Protein AF-A0A7S2AS62-F1 (afdb_monomer_lite)

Organism: NCBI:txid327968

Radius of gyration: 21.1 Å; chains: 1; bounding box: 79×34×38 Å

Sequence (142 aa):
AALRRGTPARLRDGLHYVLHAQPGKVQEALDTGSRMVEVDAGPTGCMLIRRGVFEVLQEAYPDLHCSISGSHAGRATHYDVWWRFFDTMVSEDGEFLGEDIAFCRRWRGVGGTIWADLSATMSHVGRHAYTGSMLDGALEGS

pLDDT: mean 77.73, std 20.16, range [32.75, 98.31]

Structure (mmCIF, N/CA/C/O backbone):
data_AF-A0A7S2AS62-F1
#
_entry.id   AF-A0A7S2AS62-F1
#
loop_
_atom_site.group_PDB
_atom_site.id
_atom_site.type_symbol
_atom_site.label_atom_id
_atom_site.label_alt_id
_atom_site.label_comp_id
_atom_site.label_asym_id
_atom_site.label_entity_id
_atom_site.label_seq_id
_atom_site.pdbx_PDB_ins_code
_atom_site.Cartn_x
_atom_site.Cartn_y
_atom_site.Cartn_z
_atom_site.occupancy
_atom_site.B_iso_or_equiv
_atom_site.auth_seq_id
_atom_site.auth_comp_id
_atom_site.auth_asym_id
_atom_site.auth_atom_id
_atom_site.pdbx_PDB_model_num
ATOM 1 N N . ALA A 1 1 ? -35.077 19.314 15.102 1.00 35.41 1 ALA A N 1
ATOM 2 C CA . ALA A 1 1 ? -34.155 18.670 16.057 1.00 35.41 1 ALA A CA 1
ATOM 3 C C . ALA A 1 1 ? -32.901 18.253 15.295 1.00 35.41 1 ALA A C 1
ATOM 5 O O . ALA A 1 1 ? -32.958 17.317 14.510 1.00 35.41 1 ALA A O 1
ATOM 6 N N . ALA A 1 2 ? -31.821 19.028 15.411 1.00 32.75 2 ALA A N 1
ATOM 7 C CA . ALA A 1 2 ? -30.576 18.777 14.690 1.00 32.75 2 ALA A CA 1
ATOM 8 C C . ALA A 1 2 ? -29.789 17.660 15.392 1.00 32.75 2 ALA A C 1
ATOM 10 O O . ALA A 1 2 ? -29.426 17.798 16.561 1.00 32.75 2 ALA A O 1
ATOM 11 N N . LEU A 1 3 ? -29.556 16.555 14.682 1.00 34.78 3 LEU A N 1
ATOM 12 C CA . LEU A 1 3 ? -28.674 15.471 15.107 1.00 34.78 3 LEU A CA 1
ATOM 13 C C . LEU A 1 3 ? -27.268 16.038 15.339 1.00 34.78 3 LEU A C 1
ATOM 15 O O . LEU A 1 3 ? -26.621 16.532 14.414 1.00 34.78 3 LEU A O 1
ATOM 19 N N . ARG A 1 4 ? -26.808 15.989 16.592 1.00 33.22 4 ARG A N 1
ATOM 20 C CA . ARG A 1 4 ? -25.424 16.293 16.957 1.00 33.22 4 ARG A CA 1
ATOM 21 C C . ARG A 1 4 ? -24.523 15.284 16.246 1.00 33.22 4 ARG A C 1
ATOM 23 O O . ARG A 1 4 ? -24.468 14.127 16.648 1.00 33.22 4 ARG A O 1
ATOM 30 N N . ARG A 1 5 ? -23.822 15.723 15.196 1.00 41.91 5 ARG A N 1
ATOM 31 C CA . ARG A 1 5 ? -22.668 14.998 14.653 1.00 41.91 5 ARG A CA 1
ATOM 32 C C . ARG A 1 5 ? -21.667 14.841 15.796 1.00 41.91 5 ARG A C 1
ATOM 34 O O . ARG A 1 5 ? -21.173 15.843 16.312 1.00 41.91 5 ARG A O 1
ATOM 41 N N . GLY A 1 6 ? -21.444 13.605 16.238 1.00 34.91 6 GLY A N 1
ATOM 42 C CA . GLY A 1 6 ? -20.417 13.296 17.223 1.00 34.91 6 GLY A CA 1
ATOM 43 C C . GLY A 1 6 ? -19.076 13.824 16.728 1.00 34.91 6 GLY A C 1
ATOM 44 O O . GLY A 1 6 ? -18.715 13.632 15.569 1.00 34.91 6 GLY A O 1
ATOM 45 N N . THR A 1 7 ? -18.370 14.554 17.585 1.00 34.25 7 THR A N 1
ATOM 46 C CA . THR A 1 7 ? -16.997 14.981 17.320 1.00 34.25 7 THR A CA 1
ATOM 47 C C . THR A 1 7 ? -16.167 13.720 17.061 1.00 34.25 7 THR A C 1
ATOM 49 O O . THR A 1 7 ? -16.143 12.864 17.949 1.00 34.25 7 THR A O 1
ATOM 52 N N . PRO A 1 8 ? -15.502 13.565 15.901 1.00 42.44 8 PRO A N 1
ATOM 53 C CA . PRO A 1 8 ? -14.608 12.433 15.698 1.00 42.44 8 PRO A CA 1
ATOM 54 C C . PRO A 1 8 ? -13.535 12.445 16.791 1.00 42.44 8 PRO A C 1
ATOM 56 O O . PRO A 1 8 ? -13.145 13.514 17.277 1.00 42.44 8 PRO A O 1
ATOM 59 N N . ALA A 1 9 ? -13.094 11.259 17.214 1.00 39.84 9 ALA A N 1
ATOM 60 C CA . ALA A 1 9 ? -12.044 11.122 18.213 1.00 39.84 9 ALA A CA 1
ATOM 61 C C . ALA A 1 9 ? -10.842 11.991 17.804 1.00 39.84 9 ALA A C 1
ATOM 63 O O . ALA A 1 9 ? -10.288 11.835 16.717 1.00 39.84 9 ALA A O 1
ATOM 64 N N . ARG A 1 10 ? -10.473 12.963 18.649 1.00 39.00 10 ARG A N 1
ATOM 65 C CA . ARG A 1 10 ? -9.307 13.812 18.387 1.00 39.00 10 ARG A CA 1
ATOM 66 C C . ARG A 1 10 ? -8.059 12.959 18.567 1.00 39.00 10 ARG A C 1
ATOM 68 O O . ARG A 1 10 ? -7.738 12.581 19.692 1.00 39.00 10 ARG A O 1
ATOM 75 N N . LEU A 1 11 ? -7.376 12.678 17.462 1.00 44.28 11 LEU A N 1
ATOM 76 C CA . LEU A 1 11 ? -6.027 12.123 17.464 1.00 44.28 11 LEU A CA 1
ATOM 77 C C . LEU A 1 11 ? -5.124 13.085 18.247 1.00 44.28 11 LEU A C 1
ATOM 79 O O . LEU A 1 11 ? -5.086 14.284 17.961 1.00 44.28 11 LEU A O 1
ATOM 83 N N . ARG A 1 12 ? -4.464 12.576 19.289 1.00 37.03 12 ARG A N 1
ATOM 84 C CA . ARG A 1 12 ? -3.463 13.335 20.042 1.00 37.03 12 ARG A CA 1
ATOM 85 C C . ARG A 1 12 ? -2.158 13.310 19.240 1.00 37.03 12 ARG A C 1
ATOM 87 O O . ARG A 1 12 ? -1.717 12.246 18.827 1.00 37.03 12 ARG A O 1
ATOM 94 N N . ASP A 1 13 ? -1.588 14.490 19.020 1.00 41.00 13 ASP A N 1
ATOM 95 C CA . ASP A 1 13 ? -0.195 14.715 18.613 1.00 41.00 13 ASP A CA 1
ATOM 96 C C . ASP A 1 13 ? 0.250 14.177 17.239 1.00 41.00 13 ASP A C 1
ATOM 98 O O . ASP A 1 13 ? 1.158 13.359 17.128 1.00 41.00 13 ASP A O 1
ATOM 102 N N . GLY A 1 14 ? -0.335 14.714 16.160 1.00 37.72 14 GLY A N 1
ATOM 103 C CA . GLY A 1 14 ? 0.268 14.692 14.813 1.00 37.72 14 GLY A CA 1
ATOM 104 C C . GLY A 1 14 ? 0.300 13.337 14.099 1.00 37.72 14 GLY A C 1
ATOM 105 O O . GLY A 1 14 ? 0.718 13.265 12.945 1.00 37.72 14 GLY A O 1
ATOM 106 N N . LEU A 1 15 ? -0.174 12.272 14.746 1.00 40.72 15 LEU A N 1
ATOM 107 C CA . LEU A 1 15 ? -0.313 10.958 14.141 1.00 40.72 15 LEU A CA 1
ATOM 108 C C . LEU A 1 15 ? -1.643 10.881 13.376 1.00 40.72 15 LEU A C 1
ATOM 110 O O . LEU A 1 15 ? -2.689 10.560 13.938 1.00 40.72 15 LEU A O 1
ATOM 114 N N . HIS A 1 16 ? -1.613 11.208 12.087 1.00 51.03 16 HIS A N 1
ATOM 115 C CA . HIS A 1 16 ? -2.726 10.929 11.187 1.00 51.03 16 HIS A CA 1
ATOM 116 C C . HIS A 1 16 ? -2.577 9.493 10.679 1.00 51.03 16 HIS A C 1
ATOM 118 O O . HIS A 1 16 ? -1.697 9.216 9.868 1.00 51.03 16 HIS A O 1
ATOM 124 N N . TYR A 1 17 ? -3.430 8.572 11.140 1.00 54.69 17 TYR A N 1
ATOM 125 C CA . TYR A 1 17 ? -3.625 7.318 10.415 1.00 54.69 17 TYR A CA 1
ATOM 126 C C . TYR A 1 17 ? -4.255 7.685 9.068 1.00 54.69 17 TYR A C 1
ATOM 128 O O . TYR A 1 17 ? -5.448 7.984 9.005 1.00 54.69 17 TYR A O 1
ATOM 136 N N . VAL A 1 18 ? -3.454 7.735 8.001 1.00 66.44 18 VAL A N 1
ATOM 137 C CA . VAL A 1 18 ? -3.955 7.956 6.638 1.00 66.44 18 VAL A CA 1
ATOM 138 C C . VAL A 1 18 ? -4.566 6.642 6.158 1.00 66.44 18 VAL A C 1
ATOM 140 O O . VAL A 1 18 ? -3.973 5.883 5.402 1.00 66.44 18 VAL A O 1
ATOM 143 N N . LEU A 1 19 ? -5.740 6.328 6.696 1.00 79.00 19 LEU A N 1
ATOM 144 C CA . LEU A 1 19 ? -6.570 5.225 6.241 1.00 79.00 19 LEU A CA 1
ATOM 145 C C . LEU A 1 19 ? -7.672 5.811 5.374 1.00 79.00 19 LEU A C 1
ATOM 147 O O . LEU A 1 19 ? -8.421 6.688 5.809 1.00 79.00 19 LEU A O 1
ATOM 151 N N . HIS A 1 20 ? -7.785 5.311 4.152 1.00 84.38 20 HIS A N 1
ATOM 152 C CA . HIS A 1 20 ? -8.951 5.583 3.329 1.00 84.38 20 HIS A CA 1
ATOM 153 C C . HIS A 1 20 ? -9.956 4.503 3.692 1.00 84.38 20 HIS A C 1
ATOM 155 O O . HIS A 1 20 ? -9.734 3.335 3.396 1.00 84.38 20 HIS A O 1
ATOM 161 N N . ALA A 1 21 ? -11.012 4.860 4.412 1.00 85.19 21 ALA A N 1
ATOM 162 C CA . ALA A 1 21 ? -12.015 3.914 4.874 1.00 85.19 21 ALA A CA 1
ATOM 163 C C . ALA A 1 21 ? -13.393 4.558 4.834 1.00 85.19 21 ALA A C 1
ATOM 165 O O . ALA A 1 21 ? -13.543 5.756 5.091 1.00 85.19 21 ALA A O 1
ATOM 166 N N . GLN A 1 22 ? -14.418 3.751 4.573 1.00 83.50 22 GLN A N 1
ATOM 167 C CA . GLN A 1 22 ? -15.786 4.238 4.635 1.00 83.50 22 GLN A CA 1
ATOM 168 C C . GLN A 1 22 ? -16.196 4.492 6.093 1.00 83.50 22 GLN A C 1
ATOM 170 O O . GLN A 1 22 ? -16.181 3.549 6.891 1.00 83.50 22 GLN A O 1
ATOM 175 N N . PRO A 1 23 ? -16.631 5.718 6.457 1.00 82.69 23 PRO A N 1
ATOM 176 C CA . PRO A 1 23 ? -16.980 6.045 7.840 1.00 82.69 23 PRO A CA 1
ATOM 177 C C . PRO A 1 23 ? -18.037 5.114 8.445 1.00 82.69 23 PRO A C 1
ATOM 179 O O . PRO A 1 23 ? -17.966 4.803 9.628 1.00 82.69 23 PRO A O 1
ATOM 182 N N . GLY A 1 24 ? -18.982 4.630 7.629 1.00 84.69 24 GLY A N 1
ATOM 183 C CA . GLY A 1 24 ? -20.003 3.672 8.060 1.00 84.69 24 GLY A CA 1
ATOM 184 C C . GLY A 1 24 ? -19.417 2.335 8.518 1.00 84.69 24 GLY A C 1
ATOM 185 O O . GLY A 1 24 ? -19.767 1.872 9.597 1.00 84.69 24 GLY A O 1
ATOM 186 N N . LYS A 1 25 ? -18.467 1.765 7.760 1.00 84.50 25 LYS A N 1
ATOM 187 C CA . LYS A 1 25 ? -17.794 0.504 8.123 1.00 84.50 25 LYS A CA 1
ATOM 188 C C . LYS A 1 25 ? -16.961 0.650 9.396 1.00 84.50 25 LYS A C 1
ATOM 190 O O . LYS A 1 25 ? -16.926 -0.255 10.221 1.00 84.50 25 LYS A O 1
ATOM 195 N N . VAL A 1 26 ? -16.308 1.802 9.567 1.00 85.19 26 VAL A N 1
ATOM 196 C CA . VAL A 1 26 ? -15.551 2.104 10.792 1.00 85.19 26 VAL A CA 1
ATOM 197 C C . VAL A 1 26 ? -16.493 2.212 11.986 1.00 85.19 26 VAL A C 1
ATOM 199 O O . VAL A 1 26 ? -16.225 1.608 13.020 1.00 85.19 26 VAL A O 1
ATOM 202 N N . GLN A 1 27 ? -17.604 2.937 11.848 1.00 80.88 27 GLN A N 1
ATOM 203 C CA . GLN A 1 27 ? -18.576 3.079 12.929 1.00 80.88 27 GLN A CA 1
ATOM 204 C C . GLN A 1 27 ? -19.197 1.731 13.309 1.00 80.88 27 GLN A C 1
ATOM 206 O O . GLN A 1 27 ? -19.246 1.404 14.487 1.00 80.88 27 GLN A O 1
ATOM 211 N N . GLU A 1 28 ? -19.584 0.919 12.328 1.00 87.06 28 GLU A N 1
ATOM 212 C CA . GLU A 1 28 ? -20.107 -0.430 12.558 1.00 87.06 28 GLU A CA 1
ATOM 213 C C . GLU A 1 28 ? -19.092 -1.323 13.285 1.00 87.06 28 GLU A C 1
ATOM 215 O O . GLU A 1 28 ? -19.445 -2.015 14.243 1.00 87.06 28 GLU A O 1
ATOM 220 N N . ALA A 1 29 ? -17.817 -1.284 12.883 1.00 86.25 29 ALA A N 1
ATOM 221 C CA . ALA A 1 29 ? -16.763 -2.027 13.567 1.00 86.25 29 ALA A CA 1
ATOM 222 C C . ALA A 1 29 ? -16.638 -1.599 15.039 1.00 86.25 29 ALA A C 1
ATOM 224 O O . ALA A 1 29 ? -16.549 -2.453 15.919 1.00 86.25 29 ALA A O 1
ATOM 225 N N . LEU A 1 30 ? -16.705 -0.296 15.325 1.00 84.50 30 LEU A N 1
ATOM 226 C CA . LEU A 1 30 ? -16.676 0.219 16.696 1.00 84.50 30 LEU A CA 1
ATOM 227 C C . LEU A 1 30 ? -17.920 -0.190 17.498 1.00 84.50 30 LEU A C 1
ATOM 229 O O . LEU A 1 30 ? -17.785 -0.638 18.636 1.00 84.50 30 LEU A O 1
ATOM 233 N N . ASP A 1 31 ? -19.109 -0.083 16.904 1.00 89.62 31 ASP A N 1
ATOM 234 C CA . ASP A 1 31 ? -20.389 -0.396 17.551 1.00 89.62 31 ASP A CA 1
ATOM 235 C C . ASP A 1 31 ? -20.512 -1.890 17.889 1.00 89.62 31 ASP A C 1
ATOM 237 O O . ASP A 1 31 ? -21.078 -2.264 18.916 1.00 89.62 31 ASP A O 1
ATOM 241 N N . THR A 1 32 ? -19.944 -2.751 17.043 1.00 92.38 32 THR A N 1
ATOM 242 C CA . THR A 1 32 ? -19.921 -4.210 17.233 1.00 92.38 32 THR A CA 1
ATOM 243 C C . THR A 1 32 ? -18.744 -4.695 18.083 1.00 92.38 32 THR A C 1
ATOM 245 O O . THR A 1 32 ? -18.666 -5.880 18.409 1.00 92.38 32 THR A O 1
ATOM 248 N N . GLY A 1 33 ? -17.821 -3.803 18.458 1.00 89.56 33 GLY A N 1
ATOM 249 C CA . GLY A 1 33 ? -16.596 -4.159 19.176 1.00 89.56 33 GLY A CA 1
ATOM 250 C C . GLY A 1 33 ? -15.573 -4.925 18.326 1.00 89.56 33 GLY A C 1
ATOM 251 O O . GLY A 1 33 ? -14.666 -5.554 18.880 1.00 89.56 33 GLY A O 1
ATOM 252 N N . SER A 1 34 ? -15.699 -4.887 16.997 1.00 90.88 34 SER A N 1
ATOM 253 C CA . SER A 1 34 ? -14.697 -5.428 16.082 1.00 90.88 34 SER A CA 1
ATOM 254 C C . SER A 1 34 ? -13.413 -4.606 16.137 1.00 90.88 34 SER A C 1
ATOM 256 O O . SER A 1 34 ? -13.416 -3.377 16.162 1.00 90.88 34 SER A O 1
ATOM 258 N N . ARG A 1 35 ? -12.281 -5.309 16.106 1.00 88.25 35 ARG A N 1
ATOM 259 C CA . ARG A 1 35 ? -10.951 -4.693 16.001 1.00 88.25 35 ARG A CA 1
ATOM 260 C C . ARG A 1 35 ? -10.476 -4.563 14.564 1.00 88.25 35 ARG A C 1
ATOM 262 O O . ARG A 1 35 ? -9.529 -3.836 14.313 1.00 88.25 35 ARG A O 1
ATOM 269 N N . MET A 1 36 ? -11.125 -5.254 13.634 1.00 92.00 36 MET A N 1
ATOM 270 C CA . MET A 1 36 ? -10.754 -5.254 12.227 1.00 92.00 36 MET A CA 1
ATOM 271 C C . MET A 1 36 ? -11.825 -4.531 11.428 1.00 92.00 36 MET A C 1
ATOM 273 O O . MET A 1 36 ? -13.019 -4.795 11.598 1.00 92.00 36 MET A O 1
ATOM 277 N N . VAL A 1 37 ? -11.391 -3.655 10.532 1.00 93.56 37 VAL A N 1
ATOM 278 C CA . VAL A 1 37 ? -12.270 -2.991 9.573 1.00 93.56 37 VAL A CA 1
ATOM 279 C C . VAL A 1 37 ? -11.687 -3.115 8.176 1.00 93.56 37 VAL A C 1
ATOM 281 O O . VAL A 1 37 ? -10.481 -2.970 7.977 1.00 93.56 37 VAL A O 1
ATOM 284 N N . GLU A 1 38 ? -12.544 -3.402 7.203 1.00 94.69 38 GLU A N 1
ATOM 285 C CA . GLU A 1 38 ? -12.155 -3.350 5.801 1.00 94.69 38 GLU A CA 1
ATOM 286 C C . GLU A 1 38 ? -11.983 -1.886 5.376 1.00 94.69 38 GLU A C 1
ATOM 288 O O . GLU A 1 38 ? -12.869 -1.052 5.593 1.00 94.69 38 GLU A O 1
ATOM 293 N N . VAL A 1 39 ? -10.847 -1.581 4.758 1.00 93.50 39 VAL A N 1
ATOM 294 C CA . VAL A 1 39 ? -10.479 -0.235 4.315 1.00 93.50 39 VAL A CA 1
ATOM 295 C C . VAL A 1 39 ? -10.238 -0.209 2.810 1.00 93.50 39 VAL A C 1
ATOM 297 O O . VAL A 1 39 ? -9.949 -1.222 2.178 1.00 93.50 39 VAL A O 1
ATOM 300 N N . ASP A 1 40 ? -10.356 0.976 2.229 1.00 92.50 40 ASP A N 1
ATOM 301 C CA . ASP A 1 40 ? -10.105 1.221 0.817 1.00 92.50 40 ASP A CA 1
ATOM 302 C C . ASP A 1 40 ? -8.605 1.290 0.497 1.00 92.50 40 ASP A C 1
ATOM 304 O O . ASP A 1 40 ? -8.200 0.850 -0.582 1.00 92.50 40 ASP A O 1
ATOM 308 N N . ALA A 1 41 ? -7.802 1.840 1.415 1.00 92.69 41 ALA A N 1
ATOM 309 C CA . ALA A 1 41 ? -6.343 1.895 1.337 1.00 92.69 41 ALA A CA 1
ATOM 310 C C . ALA A 1 41 ? -5.710 2.232 2.702 1.00 92.6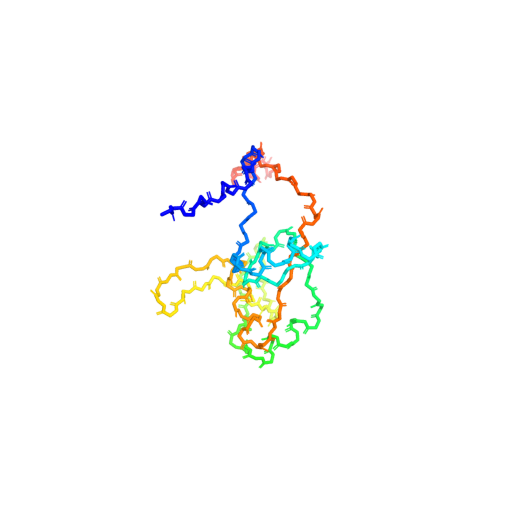9 41 ALA A C 1
ATOM 312 O O . ALA A 1 41 ? -6.366 2.796 3.584 1.00 92.69 41 ALA A O 1
ATOM 313 N N . GLY A 1 42 ? -4.421 1.923 2.858 1.00 90.69 42 GLY A N 1
ATOM 314 C CA . GLY A 1 42 ? -3.621 2.285 4.028 1.00 90.69 42 GLY A CA 1
ATOM 315 C C . GLY A 1 42 ? -2.121 2.320 3.713 1.00 90.69 42 GLY A C 1
ATOM 316 O O . GLY A 1 42 ? -1.716 1.856 2.645 1.00 90.69 42 GLY A O 1
ATOM 317 N N . PRO A 1 43 ? -1.294 2.858 4.625 1.00 88.88 43 PRO A N 1
ATOM 318 C CA . PRO A 1 43 ? 0.127 3.059 4.379 1.00 88.88 43 PRO A CA 1
ATOM 319 C C . PRO A 1 43 ? 0.896 1.737 4.393 1.00 88.88 43 PRO A C 1
ATOM 321 O O . PRO A 1 43 ? 0.703 0.890 5.268 1.00 88.88 43 PRO A O 1
ATOM 324 N N . THR A 1 44 ? 1.831 1.576 3.460 1.00 88.50 44 THR A N 1
ATOM 325 C CA . THR A 1 44 ? 2.643 0.351 3.328 1.00 88.50 44 THR A CA 1
ATOM 326 C C . THR A 1 44 ? 3.748 0.240 4.376 1.00 88.50 44 THR A C 1
ATOM 328 O O . THR A 1 44 ? 4.206 -0.865 4.657 1.00 88.50 44 THR A O 1
ATOM 331 N N . GLY A 1 45 ? 4.123 1.348 5.029 1.00 85.38 45 GLY A N 1
ATOM 332 C CA . GLY A 1 45 ? 5.148 1.370 6.082 1.00 85.38 45 GLY A CA 1
ATOM 333 C C . GLY A 1 45 ? 4.845 0.476 7.294 1.00 85.38 45 GLY A C 1
ATOM 334 O O . GLY A 1 45 ? 5.757 0.108 8.029 1.00 85.38 45 GLY A O 1
ATOM 335 N N . CYS A 1 46 ? 3.581 0.090 7.496 1.00 85.88 46 CYS A N 1
ATOM 336 C CA . CYS A 1 46 ? 3.180 -0.910 8.487 1.00 85.88 46 CYS A CA 1
ATOM 337 C C . CYS A 1 46 ? 2.073 -1.817 7.931 1.00 85.88 46 CYS A C 1
ATOM 339 O O . CYS A 1 46 ? 1.021 -2.000 8.540 1.00 85.88 46 CYS A O 1
ATOM 341 N N . MET A 1 47 ? 2.298 -2.361 6.735 1.00 91.88 47 MET A N 1
ATOM 342 C CA . MET A 1 47 ? 1.355 -3.259 6.076 1.00 91.88 47 MET A CA 1
ATOM 343 C C . MET A 1 47 ? 1.905 -4.680 6.025 1.00 91.88 47 MET A C 1
ATOM 345 O O . MET A 1 47 ? 3.009 -4.923 5.538 1.00 91.88 47 MET A O 1
ATOM 349 N N . LEU A 1 48 ? 1.103 -5.642 6.479 1.00 94.94 48 LEU A N 1
ATOM 350 C CA . LEU A 1 48 ? 1.386 -7.054 6.259 1.00 94.94 48 LEU A CA 1
ATOM 351 C C . LEU A 1 48 ? 0.756 -7.501 4.938 1.00 94.94 48 LEU A C 1
ATOM 353 O O . LEU A 1 48 ? -0.466 -7.522 4.801 1.00 94.94 48 LEU A O 1
ATOM 357 N N . ILE A 1 49 ? 1.593 -7.900 3.982 1.00 96.81 49 ILE A N 1
ATOM 358 C CA . ILE A 1 49 ? 1.156 -8.351 2.657 1.00 96.81 49 ILE A CA 1
ATOM 359 C C . ILE A 1 49 ? 1.414 -9.853 2.539 1.00 96.81 49 ILE A C 1
ATOM 361 O O . ILE A 1 49 ? 2.541 -10.327 2.705 1.00 96.81 49 ILE A O 1
ATOM 365 N N . ARG A 1 50 ? 0.367 -10.630 2.243 1.00 97.25 50 ARG A N 1
ATOM 366 C CA . ARG A 1 50 ? 0.512 -12.071 1.999 1.00 97.25 50 ARG A CA 1
ATOM 367 C C . ARG A 1 50 ? 1.318 -12.285 0.717 1.00 97.25 50 ARG A C 1
ATOM 369 O O . ARG A 1 50 ? 0.982 -11.715 -0.309 1.00 97.25 50 ARG A O 1
ATOM 376 N N . ARG A 1 51 ? 2.320 -13.170 0.744 1.00 96.38 51 ARG A N 1
ATOM 377 C CA . ARG A 1 51 ? 3.216 -13.442 -0.403 1.00 96.38 51 ARG A CA 1
ATOM 378 C C . ARG A 1 51 ? 2.480 -13.655 -1.735 1.00 96.38 51 ARG A C 1
ATOM 380 O O . ARG A 1 51 ? 2.851 -13.038 -2.723 1.00 96.38 51 ARG A O 1
ATOM 387 N N . GLY A 1 52 ? 1.420 -14.467 -1.732 1.00 97.62 52 GLY A N 1
ATOM 388 C CA . GLY A 1 52 ? 0.635 -14.779 -2.934 1.00 97.62 52 GLY A CA 1
ATOM 389 C C . GLY A 1 52 ? -0.103 -13.586 -3.557 1.00 97.62 52 GLY A C 1
ATOM 390 O O . GLY A 1 52 ? -0.570 -13.692 -4.680 1.00 97.62 52 GLY A O 1
ATOM 391 N N . VAL A 1 53 ? -0.183 -12.433 -2.876 1.00 98.12 53 VAL A N 1
ATOM 392 C CA . VAL A 1 53 ? -0.698 -11.188 -3.477 1.00 98.12 53 VAL A CA 1
ATOM 393 C C . VAL A 1 53 ? 0.119 -10.815 -4.709 1.00 98.12 53 VAL A C 1
ATOM 395 O O . VAL A 1 53 ? -0.450 -10.436 -5.726 1.00 98.12 53 VAL A O 1
ATOM 398 N N . PHE A 1 54 ? 1.445 -10.955 -4.647 1.00 97.06 54 PHE A N 1
ATOM 399 C CA . PHE A 1 54 ? 2.302 -10.578 -5.766 1.00 97.06 54 PHE A CA 1
ATOM 400 C C . PHE A 1 54 ? 2.126 -11.509 -6.963 1.00 97.06 54 PHE A C 1
ATOM 402 O O . PHE A 1 54 ? 2.086 -11.016 -8.076 1.00 97.06 54 PHE A O 1
ATOM 409 N N . GLU A 1 55 ? 1.938 -12.811 -6.749 1.00 96.94 55 GLU A N 1
ATOM 410 C CA . GLU A 1 55 ? 1.663 -13.774 -7.829 1.00 96.94 55 GLU A CA 1
ATOM 411 C C . GLU A 1 55 ? 0.381 -13.395 -8.590 1.00 96.94 55 GLU A C 1
ATOM 413 O O . GLU A 1 55 ? 0.385 -13.311 -9.816 1.00 96.94 55 GLU A O 1
ATOM 418 N N . VAL A 1 56 ? -0.687 -13.045 -7.863 1.00 98.31 56 VAL A N 1
ATOM 419 C CA . VAL A 1 56 ? -1.944 -12.570 -8.468 1.00 98.31 56 VAL A CA 1
ATOM 420 C C . VAL A 1 56 ? -1.737 -11.257 -9.230 1.00 98.31 56 VAL A C 1
ATOM 422 O O . VAL A 1 56 ? -2.245 -11.092 -10.338 1.00 98.31 56 VAL A O 1
ATOM 425 N N . LEU A 1 57 ? -0.980 -10.313 -8.663 1.00 97.88 57 LEU A N 1
ATOM 426 C CA . LEU A 1 57 ? -0.702 -9.035 -9.323 1.00 97.88 57 LEU A CA 1
ATOM 427 C C . LEU A 1 57 ? 0.182 -9.190 -10.569 1.00 97.88 57 LEU A C 1
ATOM 429 O O . LEU A 1 57 ? 0.013 -8.419 -11.508 1.00 97.88 57 LEU A O 1
ATOM 433 N N . GLN A 1 58 ? 1.098 -10.161 -10.599 1.00 96.62 58 GLN A N 1
ATOM 434 C CA . GLN A 1 58 ? 1.909 -10.468 -11.784 1.00 96.62 58 GLN A CA 1
ATOM 435 C C . GLN A 1 58 ? 1.039 -10.939 -12.944 1.00 96.62 58 GLN A C 1
ATOM 437 O O . GLN A 1 58 ? 1.215 -10.484 -14.071 1.00 96.62 58 GLN A O 1
ATOM 442 N N . GLU A 1 59 ? 0.099 -11.837 -12.654 1.00 96.94 59 GLU A N 1
ATOM 443 C CA . GLU A 1 59 ? -0.790 -12.416 -13.658 1.00 96.94 59 GLU A CA 1
ATOM 444 C C . GLU A 1 59 ? -1.798 -11.384 -14.184 1.00 96.94 59 GLU A C 1
ATOM 446 O O . GLU A 1 59 ? -2.044 -11.305 -15.387 1.00 96.94 59 GLU A O 1
ATOM 451 N N . ALA A 1 60 ? -2.332 -10.539 -13.299 1.00 98.00 60 ALA A N 1
ATOM 452 C CA . ALA A 1 60 ? -3.300 -9.510 -13.667 1.00 98.00 60 ALA A CA 1
ATOM 453 C C . ALA A 1 60 ? -2.681 -8.265 -14.328 1.00 98.00 60 ALA A C 1
ATOM 455 O O . ALA A 1 60 ? -3.350 -7.599 -15.118 1.00 98.00 60 ALA A O 1
ATOM 456 N N . TYR A 1 61 ? -1.428 -7.929 -14.003 1.00 96.44 61 TYR A N 1
ATOM 457 C CA . TYR A 1 61 ? -0.764 -6.706 -14.464 1.00 96.44 61 TYR A CA 1
ATOM 458 C C . TYR A 1 61 ? 0.634 -6.983 -15.046 1.00 96.44 61 TYR A C 1
ATOM 460 O O . TYR A 1 61 ? 1.631 -6.478 -14.515 1.00 96.44 61 TYR A O 1
ATOM 468 N N . PRO A 1 62 ? 0.740 -7.737 -16.157 1.00 95.00 62 PRO A N 1
ATOM 469 C CA . PRO A 1 62 ? 2.029 -8.093 -16.758 1.00 95.00 62 PRO A CA 1
ATOM 470 C C . PRO A 1 62 ? 2.859 -6.869 -17.186 1.00 95.00 62 PRO A C 1
ATOM 472 O O . PRO A 1 62 ? 4.086 -6.914 -17.136 1.00 95.00 62 PRO A O 1
ATOM 475 N N . ASP A 1 63 ? 2.214 -5.743 -17.506 1.00 93.94 63 ASP A N 1
ATOM 476 C CA . ASP A 1 63 ? 2.866 -4.483 -17.908 1.00 93.94 63 ASP A CA 1
ATOM 477 C C . ASP A 1 63 ? 3.662 -3.798 -16.775 1.00 93.94 63 ASP A C 1
ATOM 479 O O . ASP A 1 63 ? 4.413 -2.838 -16.993 1.00 93.94 63 ASP A O 1
ATOM 483 N N . LEU A 1 64 ? 3.505 -4.266 -15.533 1.00 93.25 64 LEU A N 1
ATOM 484 C CA . LEU A 1 64 ? 4.316 -3.809 -14.403 1.00 93.25 64 LEU A CA 1
ATOM 485 C C . LEU A 1 64 ? 5.694 -4.469 -14.364 1.00 93.25 64 LEU A C 1
ATOM 487 O O . LEU A 1 64 ? 6.546 -4.012 -13.597 1.00 93.25 64 LEU A O 1
ATOM 491 N N . HIS A 1 65 ? 5.926 -5.503 -15.173 1.00 92.56 65 HIS A N 1
ATOM 492 C CA . HIS A 1 65 ? 7.244 -6.088 -15.346 1.00 92.56 65 HIS A CA 1
ATOM 493 C C . HIS A 1 65 ? 8.153 -5.121 -16.107 1.00 92.56 65 HIS A C 1
ATOM 495 O O . HIS A 1 65 ? 7.774 -4.565 -17.139 1.00 92.56 65 HIS A O 1
ATOM 501 N N . CYS A 1 66 ? 9.365 -4.910 -15.612 1.00 86.12 66 CYS A N 1
ATOM 502 C CA . CYS A 1 66 ? 10.345 -4.082 -16.296 1.00 86.12 66 CYS A CA 1
ATOM 503 C C . CYS A 1 66 ? 11.770 -4.557 -16.029 1.00 86.12 66 CYS A C 1
ATOM 505 O O . CYS A 1 66 ? 12.053 -5.225 -15.038 1.00 86.12 66 CYS A O 1
ATOM 507 N N . SER A 1 67 ? 12.682 -4.130 -16.894 1.00 82.94 67 SER A N 1
ATOM 508 C CA . SER A 1 67 ? 14.119 -4.268 -16.702 1.00 82.94 67 SER A CA 1
ATOM 509 C C . SER A 1 67 ? 14.709 -2.969 -16.168 1.00 82.94 67 SER A C 1
ATOM 511 O O . SER A 1 67 ? 14.401 -1.891 -16.683 1.00 82.94 67 SER A O 1
ATOM 513 N N . ILE A 1 68 ? 15.611 -3.061 -15.193 1.00 72.88 68 ILE A N 1
ATOM 514 C CA . ILE A 1 68 ? 16.453 -1.925 -14.806 1.00 72.88 68 ILE A CA 1
ATOM 515 C C . ILE A 1 68 ? 17.800 -2.078 -15.500 1.00 72.88 68 ILE A C 1
ATOM 517 O O . ILE A 1 68 ? 18.534 -3.035 -15.245 1.00 72.88 68 ILE A O 1
ATOM 521 N N . SER A 1 69 ? 18.138 -1.100 -16.335 1.00 72.94 69 SER A N 1
ATOM 522 C CA . SER A 1 69 ? 19.470 -0.945 -16.912 1.00 72.94 69 SER A CA 1
ATOM 523 C C . SER A 1 69 ? 20.104 0.310 -16.321 1.00 72.94 69 SER A C 1
ATOM 525 O O . SER A 1 69 ? 19.553 1.404 -16.423 1.00 72.94 69 SER A O 1
ATOM 527 N N . GLY A 1 70 ? 21.258 0.156 -15.680 1.00 70.38 70 GLY A N 1
ATOM 528 C CA . GLY A 1 70 ? 21.972 1.270 -15.061 1.00 70.38 70 GLY A CA 1
ATOM 529 C C . GLY A 1 70 ? 23.449 0.968 -14.868 1.00 70.38 70 GLY A C 1
ATOM 530 O O . GLY A 1 70 ? 23.939 -0.087 -15.275 1.00 70.38 70 GLY A O 1
ATOM 531 N N . SER A 1 71 ? 24.165 1.893 -14.234 1.00 68.19 71 SER A N 1
ATOM 532 C CA . SER A 1 71 ? 25.513 1.641 -13.738 1.00 68.19 71 SER A CA 1
ATOM 533 C C . SER A 1 71 ? 25.562 1.846 -12.227 1.00 68.19 71 SER A C 1
ATOM 535 O O . SER A 1 71 ? 25.123 2.868 -11.705 1.00 68.19 71 SER A O 1
ATOM 537 N N . HIS A 1 72 ? 26.089 0.857 -11.509 1.00 66.88 72 HIS A N 1
ATOM 538 C CA . HIS A 1 72 ? 26.362 0.955 -10.078 1.00 66.88 72 HIS A CA 1
ATOM 539 C C . HIS A 1 72 ? 27.868 0.800 -9.872 1.00 66.88 72 HIS A C 1
ATOM 541 O O . HIS A 1 72 ? 28.455 -0.188 -10.314 1.00 66.88 72 HIS A O 1
ATOM 547 N N . ALA A 1 73 ? 28.510 1.804 -9.263 1.00 69.31 73 ALA A N 1
ATOM 548 C CA . ALA A 1 73 ? 29.965 1.850 -9.069 1.00 69.31 73 ALA A CA 1
ATOM 549 C C . ALA A 1 73 ? 30.778 1.584 -10.363 1.00 69.31 73 ALA A C 1
ATOM 551 O O . ALA A 1 73 ? 31.765 0.850 -10.359 1.00 69.31 73 ALA A O 1
ATOM 552 N N . GLY A 1 74 ? 30.333 2.138 -11.499 1.00 67.81 74 GLY A N 1
ATOM 553 C CA . GLY A 1 74 ? 31.010 1.990 -12.796 1.00 67.81 74 GLY A CA 1
ATOM 554 C C . GLY A 1 74 ? 30.809 0.638 -13.494 1.00 67.81 74 GLY A C 1
ATOM 555 O O . GLY A 1 74 ? 31.359 0.430 -14.573 1.00 67.81 74 GLY A O 1
ATOM 556 N N . ARG A 1 75 ? 30.009 -0.277 -12.929 1.00 63.88 75 ARG A N 1
ATOM 557 C CA . ARG A 1 75 ? 29.640 -1.549 -13.569 1.00 63.88 75 ARG A CA 1
ATOM 558 C C . ARG A 1 75 ? 28.237 -1.457 -14.140 1.00 63.88 75 ARG A C 1
ATOM 560 O O . ARG A 1 75 ? 27.331 -1.000 -13.448 1.00 63.88 75 ARG A O 1
ATOM 567 N N . ALA A 1 76 ? 28.057 -1.912 -15.379 1.00 67.56 76 ALA A N 1
ATOM 568 C CA . ALA A 1 76 ? 26.730 -2.079 -15.954 1.00 67.56 76 ALA A CA 1
ATOM 569 C C . ALA A 1 76 ? 25.956 -3.106 -15.117 1.00 67.56 76 ALA A C 1
ATOM 571 O O . ALA A 1 76 ? 26.399 -4.244 -14.958 1.00 67.56 76 ALA A O 1
ATOM 572 N N . THR A 1 77 ? 24.823 -2.696 -14.562 1.00 67.44 77 THR A N 1
ATOM 573 C CA . THR A 1 77 ? 23.896 -3.585 -13.868 1.00 67.44 77 THR A CA 1
ATOM 574 C C . THR A 1 77 ? 22.648 -3.729 -14.715 1.00 67.44 77 THR A C 1
ATOM 576 O O . THR A 1 77 ? 21.997 -2.732 -15.035 1.00 67.44 77 THR A O 1
ATOM 579 N N . HIS A 1 78 ? 22.334 -4.973 -15.060 1.00 65.50 78 HIS A N 1
ATOM 580 C CA . HIS A 1 78 ? 21.085 -5.352 -15.696 1.00 65.50 78 HIS A CA 1
ATOM 581 C C . HIS A 1 78 ? 20.314 -6.231 -14.717 1.00 65.50 78 HIS A C 1
ATOM 583 O O . HIS A 1 78 ? 20.795 -7.299 -14.336 1.00 65.50 78 HIS A O 1
ATOM 589 N N . TYR A 1 79 ? 19.145 -5.769 -14.286 1.00 67.31 79 TYR A N 1
ATOM 590 C CA . TYR A 1 79 ? 18.220 -6.571 -13.494 1.00 67.31 79 TYR A CA 1
ATOM 591 C C . TYR A 1 79 ? 17.013 -6.878 -14.373 1.00 67.31 79 TYR A C 1
ATOM 593 O O . TYR A 1 79 ? 16.202 -5.994 -14.644 1.00 67.31 79 TYR A O 1
ATOM 601 N N . ASP A 1 80 ? 16.934 -8.122 -14.848 1.00 63.56 80 ASP A N 1
ATOM 602 C CA . ASP A 1 80 ? 15.861 -8.591 -15.738 1.00 63.56 80 ASP A CA 1
ATOM 603 C C . ASP A 1 80 ? 14.523 -8.791 -15.025 1.00 63.56 80 ASP A C 1
ATOM 605 O O . ASP A 1 80 ? 13.488 -8.864 -15.677 1.00 63.56 80 ASP A O 1
ATOM 609 N N . VAL A 1 81 ? 14.538 -8.885 -13.693 1.00 67.75 81 VAL A N 1
ATOM 610 C CA . VAL A 1 81 ? 13.353 -9.199 -12.894 1.00 67.75 81 VAL A CA 1
ATOM 611 C C . VAL A 1 81 ? 13.073 -8.048 -11.937 1.00 67.75 81 VAL A C 1
ATOM 613 O O . VAL A 1 81 ? 13.537 -8.045 -10.795 1.00 67.75 81 VAL A O 1
ATOM 616 N N . TRP A 1 82 ? 12.312 -7.060 -12.405 1.00 82.75 82 TRP A N 1
ATOM 617 C CA . TRP A 1 82 ? 11.781 -5.992 -11.562 1.00 82.75 82 TRP A CA 1
ATOM 618 C C . TRP A 1 82 ? 10.281 -5.821 -11.788 1.00 82.75 82 TRP A C 1
ATOM 620 O O . TRP A 1 82 ? 9.795 -5.885 -12.916 1.00 82.75 82 TRP A O 1
ATOM 630 N N . TRP A 1 83 ? 9.541 -5.598 -10.702 1.00 92.38 83 TRP A N 1
ATOM 631 C CA . TRP A 1 83 ? 8.097 -5.393 -10.737 1.00 92.38 83 TRP A CA 1
ATOM 632 C C . TRP A 1 83 ? 7.711 -4.085 -10.063 1.00 92.38 83 TRP A C 1
ATOM 634 O O . TRP A 1 83 ? 8.134 -3.784 -8.947 1.00 92.38 83 TRP A O 1
ATOM 644 N N . ARG A 1 84 ? 6.846 -3.333 -10.736 1.00 94.06 84 ARG A N 1
ATOM 645 C CA . ARG A 1 84 ? 6.458 -1.966 -10.376 1.00 94.06 84 ARG A CA 1
ATOM 646 C C . ARG A 1 84 ? 5.126 -1.887 -9.624 1.00 94.06 84 ARG A C 1
ATOM 648 O O . ARG A 1 84 ? 4.288 -1.031 -9.895 1.00 94.06 84 ARG A O 1
ATOM 655 N N . PHE A 1 85 ? 4.890 -2.795 -8.674 1.00 95.81 85 PHE A N 1
ATOM 656 C CA . PHE A 1 85 ? 3.606 -2.863 -7.950 1.00 95.81 85 PHE A CA 1
ATOM 657 C C . PHE A 1 85 ? 3.279 -1.602 -7.138 1.00 95.81 85 PHE A C 1
ATOM 659 O O . PHE A 1 85 ? 2.103 -1.294 -6.936 1.00 95.81 85 PHE A O 1
ATOM 666 N N . PHE A 1 86 ? 4.312 -0.878 -6.710 1.00 95.31 86 PHE A N 1
ATOM 667 C CA . PHE A 1 86 ? 4.225 0.342 -5.906 1.00 95.31 86 PHE A CA 1
ATOM 668 C C . PHE A 1 86 ? 4.443 1.621 -6.727 1.00 95.31 86 PHE A C 1
ATOM 670 O O . PHE A 1 86 ? 4.540 2.697 -6.151 1.00 95.31 86 PHE A O 1
ATOM 677 N N . ASP A 1 87 ? 4.485 1.550 -8.064 1.00 94.81 87 ASP A N 1
ATOM 678 C CA . ASP A 1 87 ? 4.524 2.771 -8.874 1.00 94.81 87 ASP A CA 1
ATOM 679 C C . ASP A 1 87 ? 3.293 3.631 -8.577 1.00 94.81 87 ASP A C 1
ATOM 681 O O . ASP A 1 87 ? 2.176 3.117 -8.430 1.00 94.81 87 ASP A O 1
ATOM 685 N N . THR A 1 88 ? 3.487 4.945 -8.548 1.00 95.38 88 THR A N 1
ATOM 686 C CA . THR A 1 88 ? 2.394 5.907 -8.417 1.00 95.38 88 THR A CA 1
ATOM 687 C C . THR A 1 88 ? 1.403 5.763 -9.572 1.00 95.38 88 THR A C 1
ATOM 689 O O . THR A 1 88 ? 1.668 5.137 -10.605 1.00 95.38 88 THR A O 1
ATOM 692 N N . MET A 1 89 ? 0.205 6.295 -9.378 1.00 93.50 89 MET A N 1
ATOM 693 C CA . MET A 1 89 ? -0.884 6.180 -10.343 1.00 93.50 89 MET A CA 1
ATOM 694 C C . MET A 1 89 ? -1.624 7.509 -10.422 1.00 93.50 89 MET A C 1
ATOM 696 O O . MET A 1 89 ? -1.675 8.249 -9.447 1.00 93.50 89 MET A O 1
ATOM 700 N N . VAL A 1 90 ? -2.224 7.802 -11.571 1.00 94.44 90 VAL A N 1
ATOM 701 C CA . VAL A 1 90 ? -3.244 8.847 -11.682 1.00 94.44 90 VAL A CA 1
ATOM 702 C C . VAL A 1 90 ? -4.592 8.149 -11.810 1.00 94.44 90 VAL A C 1
ATOM 704 O O . VAL A 1 90 ? -4.729 7.222 -12.609 1.00 94.44 90 VAL A O 1
ATOM 707 N N . SER A 1 91 ? -5.558 8.526 -10.976 1.00 89.62 91 SER A N 1
ATOM 708 C CA . SER A 1 91 ? -6.911 7.981 -11.026 1.00 89.62 91 SER A CA 1
ATOM 709 C C . SER A 1 91 ? -7.624 8.394 -12.316 1.00 89.62 91 SER A C 1
ATOM 711 O O . SER A 1 91 ? -7.216 9.329 -13.002 1.00 89.62 91 SER A O 1
ATOM 713 N N . GLU A 1 92 ? -8.729 7.720 -12.628 1.00 89.44 92 GLU A N 1
ATOM 714 C CA . GLU A 1 92 ? -9.597 8.078 -13.761 1.00 89.44 92 GLU A CA 1
ATOM 715 C C . GLU A 1 92 ? -10.132 9.516 -13.661 1.00 89.44 92 GLU A C 1
ATOM 717 O O . GLU A 1 92 ? -10.311 10.179 -14.679 1.00 89.44 92 GLU A O 1
ATOM 722 N N . ASP A 1 93 ? -10.294 10.026 -12.437 1.00 90.94 93 ASP A N 1
ATOM 723 C CA . ASP A 1 93 ? -10.735 11.394 -12.149 1.00 90.94 93 ASP A CA 1
ATOM 724 C C . ASP A 1 93 ? -9.579 12.418 -12.173 1.00 90.94 93 ASP A C 1
ATOM 726 O O . ASP A 1 93 ? -9.780 13.600 -11.889 1.00 90.94 93 ASP A O 1
ATOM 730 N N . GLY A 1 94 ? -8.356 11.983 -12.497 1.00 91.12 94 GLY A N 1
ATOM 731 C CA . GLY A 1 94 ? -7.168 12.837 -12.576 1.00 91.12 94 GLY A CA 1
ATOM 732 C C . GLY A 1 94 ? -6.448 13.073 -11.243 1.00 91.12 94 GLY A C 1
ATOM 733 O O . GLY A 1 94 ? -5.569 13.931 -11.168 1.00 91.12 94 GLY A O 1
ATOM 734 N N . GLU A 1 95 ? -6.788 12.332 -10.188 1.00 90.75 95 GLU A N 1
ATOM 735 C CA . GLU A 1 95 ? -6.145 12.453 -8.875 1.00 90.75 95 GLU A CA 1
ATOM 736 C C . GLU A 1 95 ? -4.823 11.678 -8.833 1.00 90.75 95 GLU A C 1
ATOM 738 O O . GLU A 1 95 ? -4.766 10.502 -9.190 1.00 90.75 95 GLU A O 1
ATOM 743 N N . PHE A 1 96 ? -3.755 12.311 -8.351 1.00 92.25 96 PHE A N 1
ATOM 744 C CA . PHE A 1 96 ? -2.490 11.623 -8.105 1.00 92.25 96 PHE A CA 1
ATOM 745 C C . PHE A 1 96 ? -2.579 10.726 -6.863 1.00 92.25 96 PHE A C 1
ATOM 747 O O . PHE A 1 96 ? -2.916 11.185 -5.774 1.0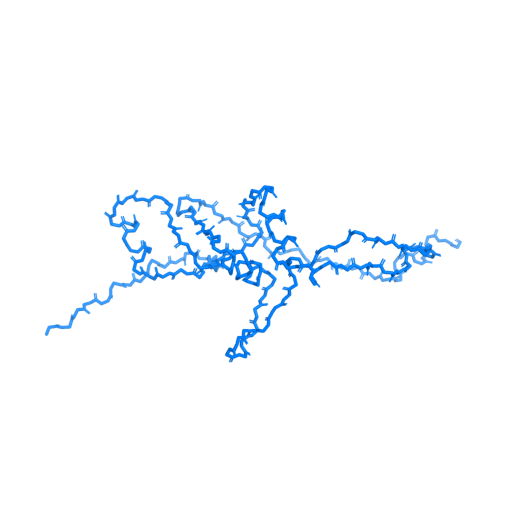0 92.25 96 PHE A O 1
ATOM 754 N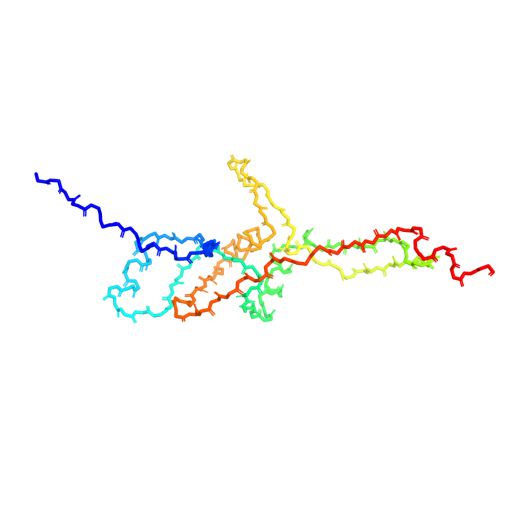 N . LEU A 1 97 ? -2.203 9.458 -7.017 1.00 91.38 97 LEU A N 1
ATOM 755 C CA . LEU A 1 97 ? -2.148 8.456 -5.961 1.00 91.38 97 LEU A CA 1
ATOM 756 C C . LEU A 1 97 ? -0.686 8.117 -5.652 1.00 91.38 97 LEU A C 1
ATOM 758 O O . LEU A 1 97 ? 0.058 7.668 -6.532 1.00 91.38 97 LEU A O 1
ATOM 762 N N . GLY A 1 98 ? -0.300 8.299 -4.386 1.00 91.94 98 GLY A N 1
ATOM 763 C CA . GLY A 1 98 ? 0.989 7.848 -3.853 1.00 91.94 98 GLY A CA 1
ATOM 764 C C . GLY A 1 98 ? 1.175 6.330 -3.966 1.00 91.94 98 GLY A C 1
ATOM 765 O O . GLY A 1 98 ? 0.221 5.600 -4.232 1.00 91.94 98 GLY A O 1
ATOM 766 N N . GLU A 1 99 ? 2.406 5.858 -3.770 1.00 95.50 99 GLU A N 1
ATOM 767 C CA . GLU A 1 99 ? 2.825 4.459 -3.978 1.00 95.50 99 GLU A CA 1
ATOM 768 C C . GLU A 1 99 ? 1.942 3.425 -3.261 1.00 95.50 99 GLU A C 1
ATOM 770 O O . GLU A 1 99 ? 1.514 2.418 -3.830 1.00 95.50 99 GLU A O 1
ATOM 775 N N . ASP A 1 100 ? 1.617 3.713 -2.012 1.00 94.25 100 ASP A N 1
ATOM 776 C CA . ASP A 1 100 ? 0.852 2.899 -1.089 1.00 94.25 100 ASP A CA 1
ATOM 777 C C . ASP A 1 100 ? -0.628 2.854 -1.477 1.00 94.25 100 ASP A C 1
ATOM 779 O O . ASP A 1 100 ? -1.222 1.773 -1.555 1.00 94.25 100 ASP A O 1
ATOM 783 N N . ILE A 1 101 ? -1.210 3.998 -1.839 1.00 93.56 101 ILE A N 1
ATOM 784 C CA . ILE A 1 101 ? -2.593 4.071 -2.330 1.00 93.56 101 ILE A CA 1
ATOM 785 C C . ILE A 1 101 ? -2.721 3.411 -3.710 1.00 93.56 101 ILE A C 1
ATOM 787 O O . ILE A 1 101 ? -3.692 2.693 -3.967 1.00 93.56 101 ILE A O 1
ATOM 791 N N . ALA A 1 102 ? -1.735 3.599 -4.588 1.00 95.94 102 ALA A N 1
ATOM 792 C CA . ALA A 1 102 ? -1.699 2.987 -5.910 1.00 95.94 102 ALA A CA 1
ATOM 793 C C . ALA A 1 102 ? -1.597 1.455 -5.818 1.00 95.94 102 ALA A C 1
ATOM 795 O O . ALA A 1 102 ? -2.344 0.750 -6.501 1.00 95.94 102 ALA A O 1
ATOM 796 N N . PHE A 1 103 ? -0.750 0.928 -4.928 1.00 97.12 103 PHE A N 1
ATOM 797 C CA . PHE A 1 103 ? -0.689 -0.506 -4.632 1.00 97.12 103 PHE A CA 1
ATOM 798 C C . PHE A 1 103 ? -2.035 -1.043 -4.125 1.00 97.12 103 PHE A C 1
ATOM 800 O O . PHE A 1 103 ? -2.550 -2.029 -4.661 1.00 97.12 103 PHE A O 1
ATOM 807 N N . CYS A 1 104 ? -2.645 -0.366 -3.145 1.00 96.44 104 CYS A N 1
ATOM 808 C CA . CYS A 1 104 ? -3.959 -0.739 -2.615 1.00 96.44 104 CYS A CA 1
ATOM 809 C C . CYS A 1 104 ? -5.026 -0.783 -3.720 1.00 96.44 104 CYS A C 1
ATOM 811 O O . CYS A 1 104 ? -5.823 -1.722 -3.783 1.00 96.44 104 CYS A O 1
ATOM 813 N N . ARG A 1 105 ? -5.012 0.198 -4.632 1.00 95.69 105 ARG A N 1
ATOM 814 C CA . ARG A 1 105 ? -5.943 0.263 -5.765 1.00 95.69 105 ARG A CA 1
ATOM 815 C C . ARG A 1 105 ? -5.736 -0.890 -6.749 1.00 95.69 105 ARG A C 1
ATOM 817 O O . ARG A 1 105 ? -6.726 -1.486 -7.164 1.00 95.69 105 ARG A O 1
ATOM 824 N N . ARG A 1 106 ? -4.488 -1.257 -7.070 1.00 97.06 106 ARG A N 1
ATOM 825 C CA . ARG A 1 106 ? -4.182 -2.444 -7.897 1.00 97.06 106 ARG A CA 1
ATOM 826 C C . ARG A 1 106 ? -4.699 -3.726 -7.249 1.00 97.06 106 ARG A C 1
ATOM 828 O O . ARG A 1 106 ? -5.380 -4.511 -7.899 1.00 97.06 106 ARG A O 1
ATOM 835 N N . TRP A 1 107 ? -4.438 -3.919 -5.957 1.00 98.12 107 TRP A N 1
ATOM 836 C CA . TRP A 1 107 ? -4.895 -5.114 -5.243 1.00 98.12 107 TRP A CA 1
ATOM 837 C C . TRP A 1 107 ? -6.423 -5.231 -5.210 1.00 98.12 107 TRP A C 1
ATOM 839 O O . TRP A 1 107 ? -6.977 -6.298 -5.465 1.00 98.12 107 TRP A O 1
ATOM 849 N N . ARG A 1 108 ? -7.128 -4.125 -4.975 1.00 97.25 108 ARG A N 1
ATOM 850 C CA . ARG A 1 108 ? -8.595 -4.112 -5.029 1.00 97.25 108 ARG A CA 1
ATOM 851 C C . ARG A 1 108 ? -9.146 -4.304 -6.439 1.00 97.25 108 ARG A C 1
ATOM 853 O O . ARG A 1 108 ? -10.199 -4.917 -6.588 1.00 97.25 108 ARG A O 1
ATOM 860 N N . GLY A 1 109 ? -8.432 -3.830 -7.461 1.00 96.75 109 GLY A N 1
ATOM 861 C CA . GLY A 1 109 ? -8.791 -4.017 -8.869 1.00 96.75 109 GLY A CA 1
ATOM 862 C C . GLY A 1 109 ? -8.887 -5.487 -9.289 1.00 96.75 109 GLY A C 1
ATOM 863 O O . GLY A 1 109 ? -9.663 -5.811 -10.181 1.00 96.75 109 GLY A O 1
ATOM 864 N N . VAL A 1 110 ? -8.174 -6.379 -8.595 1.00 97.88 110 VAL A N 1
ATOM 865 C CA . VAL A 1 110 ? -8.238 -7.840 -8.790 1.00 97.88 110 VAL A CA 1
ATOM 866 C C . VAL A 1 110 ? -9.130 -8.550 -7.761 1.00 97.88 110 VAL A C 1
ATOM 868 O O . VAL A 1 110 ? -9.052 -9.764 -7.596 1.00 97.88 110 VAL A O 1
ATOM 871 N N . GLY A 1 111 ? -9.983 -7.806 -7.049 1.00 97.44 111 GLY A N 1
ATOM 872 C CA . GLY A 1 111 ? -10.908 -8.347 -6.045 1.00 97.44 111 GLY A CA 1
ATOM 873 C C . GLY A 1 111 ? -10.294 -8.562 -4.659 1.00 97.44 111 GLY A C 1
ATOM 874 O O . GLY A 1 111 ? -10.912 -9.184 -3.795 1.00 97.44 111 GLY A O 1
ATOM 875 N N . GLY A 1 112 ? -9.085 -8.054 -4.426 1.00 97.62 112 GLY A N 1
ATOM 876 C CA . GLY A 1 112 ? -8.427 -8.106 -3.133 1.00 97.62 112 GLY A CA 1
ATOM 877 C C . GLY A 1 112 ? -9.094 -7.234 -2.069 1.00 97.62 112 GLY A C 1
ATOM 878 O O . GLY A 1 112 ? -9.590 -6.147 -2.355 1.00 97.62 112 GLY A O 1
ATOM 879 N N . THR A 1 113 ? -9.054 -7.679 -0.813 1.00 97.56 113 THR A N 1
ATOM 880 C CA . THR A 1 113 ? -9.514 -6.893 0.346 1.00 97.56 113 THR A CA 1
ATOM 881 C C . THR A 1 113 ? -8.338 -6.376 1.163 1.00 97.56 113 THR A C 1
ATOM 883 O O . THR A 1 113 ? -7.308 -7.053 1.254 1.00 97.56 113 THR A O 1
ATOM 886 N N . ILE A 1 114 ? -8.512 -5.227 1.814 1.00 96.50 114 ILE A N 1
ATOM 887 C CA . ILE A 1 114 ? -7.519 -4.613 2.702 1.00 96.50 114 ILE A CA 1
ATOM 888 C C . ILE A 1 114 ? -8.178 -4.397 4.057 1.00 96.50 114 ILE A C 1
ATOM 890 O O . ILE A 1 114 ? -9.317 -3.944 4.134 1.00 96.50 114 ILE A O 1
ATOM 894 N N . TRP A 1 115 ? -7.463 -4.731 5.125 1.00 95.19 115 TRP A N 1
ATOM 895 C CA . TRP A 1 115 ? -7.987 -4.681 6.483 1.00 95.19 115 TRP A CA 1
ATOM 896 C C . TRP A 1 115 ? -7.051 -3.886 7.382 1.00 95.19 115 TRP A C 1
ATOM 898 O O . TRP A 1 115 ? -5.835 -4.075 7.332 1.00 95.19 115 TRP A O 1
ATOM 908 N N . ALA A 1 116 ? -7.627 -3.021 8.210 1.00 91.94 116 ALA A N 1
ATOM 909 C CA . ALA A 1 116 ? -6.918 -2.287 9.245 1.00 91.94 116 ALA A CA 1
ATOM 910 C C . ALA A 1 116 ? -7.265 -2.856 10.625 1.00 91.94 116 ALA A C 1
ATOM 912 O O . ALA A 1 116 ? -8.438 -3.093 10.927 1.00 91.94 116 ALA A O 1
ATOM 913 N N . ASP A 1 117 ? -6.239 -3.043 11.455 1.00 90.94 117 ASP A N 1
ATOM 914 C CA . ASP A 1 117 ? -6.390 -3.341 12.878 1.00 90.94 117 ASP A CA 1
ATOM 915 C C . ASP A 1 117 ? -6.517 -2.027 13.659 1.00 90.94 117 ASP A C 1
ATOM 917 O O . ASP A 1 117 ? -5.552 -1.283 13.830 1.00 90.94 117 ASP A O 1
ATOM 921 N N . LEU A 1 118 ? -7.725 -1.744 14.139 1.00 84.75 118 LEU A N 1
ATOM 922 C CA . LEU A 1 118 ? -8.064 -0.561 14.930 1.00 84.75 118 LEU A CA 1
ATOM 923 C C . LEU A 1 118 ? -7.470 -0.591 16.345 1.00 84.75 118 LEU A C 1
ATOM 925 O O . LEU A 1 118 ? -7.502 0.424 17.041 1.00 84.75 118 LEU A O 1
ATOM 929 N N . SER A 1 119 ? -6.959 -1.740 16.794 1.00 83.12 119 SER A N 1
ATOM 930 C CA . SER A 1 119 ? -6.301 -1.882 18.095 1.00 83.12 119 SER A CA 1
ATOM 931 C C . SER A 1 119 ? -4.789 -1.665 18.038 1.00 83.12 119 SER A C 1
ATOM 933 O O . SER A 1 119 ? -4.153 -1.510 19.086 1.00 83.12 119 SER A O 1
ATOM 935 N N . ALA A 1 120 ? -4.210 -1.610 16.836 1.00 80.50 120 ALA A N 1
ATOM 936 C CA . ALA A 1 120 ? -2.792 -1.357 16.660 1.00 80.50 120 ALA A CA 1
ATOM 937 C C . ALA A 1 120 ? -2.431 0.053 17.148 1.00 80.50 120 ALA A C 1
ATOM 939 O O . ALA A 1 120 ? -3.036 1.052 16.765 1.00 80.50 120 ALA A O 1
ATOM 940 N N . THR A 1 121 ? -1.415 0.135 18.006 1.00 73.62 121 THR A N 1
ATOM 941 C CA . THR A 1 121 ? -0.821 1.412 18.410 1.00 73.62 121 THR A CA 1
ATOM 942 C C . THR A 1 121 ? 0.448 1.627 17.609 1.00 73.62 121 THR A C 1
ATOM 944 O O . THR A 1 121 ? 1.391 0.845 17.714 1.00 73.62 121 THR A O 1
ATOM 947 N N . MET A 1 122 ? 0.474 2.692 16.816 1.00 68.25 122 MET A N 1
ATOM 948 C CA . MET A 1 122 ? 1.631 3.069 16.017 1.00 68.25 122 MET A CA 1
ATOM 949 C C . MET A 1 122 ? 2.191 4.405 16.493 1.00 68.25 122 MET A C 1
ATOM 951 O O . MET A 1 122 ? 1.449 5.311 16.862 1.00 68.25 122 MET A O 1
ATOM 955 N N . SER A 1 123 ? 3.513 4.530 16.439 1.00 65.06 123 SER A N 1
ATOM 956 C CA . SER A 1 123 ? 4.228 5.783 16.667 1.00 65.06 123 SER A CA 1
ATOM 957 C C . SER A 1 123 ? 5.099 6.054 15.451 1.00 65.06 123 SER A C 1
ATOM 959 O O . SER A 1 123 ? 5.883 5.196 15.051 1.00 65.06 123 SER A O 1
ATOM 961 N N . HIS A 1 124 ? 4.979 7.243 14.865 1.00 64.19 124 HIS A N 1
ATOM 962 C CA . HIS A 1 124 ? 5.845 7.686 13.778 1.00 64.19 124 HIS A CA 1
ATOM 963 C C . HIS A 1 124 ? 6.916 8.622 14.343 1.00 64.19 124 HIS A C 1
ATOM 965 O O . HIS A 1 124 ? 6.613 9.723 14.801 1.00 64.19 124 HIS A O 1
ATOM 971 N N . VAL A 1 125 ? 8.176 8.188 14.318 1.00 69.31 125 VAL A N 1
ATOM 972 C CA . VAL A 1 125 ? 9.317 9.012 14.735 1.00 69.31 125 VAL A CA 1
ATOM 973 C C . VAL A 1 125 ? 10.007 9.549 13.485 1.00 69.31 125 VAL A C 1
ATOM 975 O O . VAL A 1 125 ? 10.861 8.890 12.905 1.00 69.31 125 VAL A O 1
ATOM 978 N N . GLY A 1 126 ? 9.638 10.757 13.062 1.00 63.28 126 GLY A N 1
ATOM 979 C CA . GLY A 1 126 ? 10.284 11.446 11.944 1.00 63.28 126 GLY A CA 1
ATOM 980 C C . GLY A 1 126 ? 11.064 12.664 12.423 1.00 63.28 126 GLY A C 1
ATOM 981 O O . GLY A 1 126 ? 10.468 13.729 12.579 1.00 63.28 126 GLY A O 1
ATOM 982 N N . ARG A 1 127 ? 12.377 12.529 12.678 1.00 54.62 127 ARG A N 1
ATOM 983 C CA . ARG A 1 127 ? 13.250 13.698 12.923 1.00 54.62 127 ARG A CA 1
ATOM 984 C C . ARG A 1 127 ? 14.765 13.463 12.800 1.00 54.62 127 ARG A C 1
ATOM 986 O O . ARG A 1 127 ? 15.529 14.099 13.517 1.00 54.62 127 ARG A O 1
ATOM 993 N N . HIS A 1 128 ? 15.222 12.600 11.891 1.00 58.31 128 HIS A N 1
ATOM 994 C CA . HIS A 1 128 ? 16.641 12.564 11.516 1.00 58.31 128 HIS A CA 1
ATOM 995 C C . HIS A 1 128 ? 16.834 13.226 10.152 1.00 58.31 128 HIS A C 1
ATOM 997 O O . HIS A 1 128 ? 16.338 12.739 9.140 1.00 58.31 128 HIS A O 1
ATOM 1003 N N . ALA A 1 129 ? 17.531 14.363 10.139 1.00 54.78 129 ALA A N 1
ATOM 1004 C CA . ALA A 1 129 ? 18.078 14.924 8.914 1.00 54.78 129 ALA A CA 1
ATOM 1005 C C . ALA A 1 129 ? 19.324 14.110 8.555 1.00 54.78 129 ALA A C 1
ATOM 1007 O O . ALA A 1 129 ? 20.299 14.104 9.305 1.00 54.78 129 ALA A O 1
ATOM 1008 N N . TYR A 1 130 ?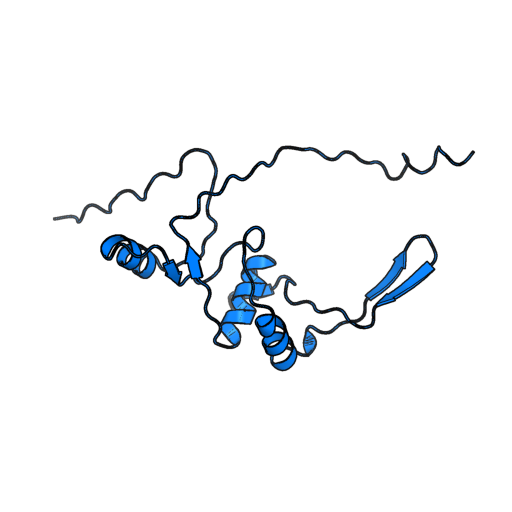 19.270 13.397 7.437 1.00 54.94 130 TYR A N 1
ATOM 1009 C CA . TYR A 1 130 ? 20.448 12.775 6.852 1.00 54.94 130 TYR A CA 1
ATOM 1010 C C . TYR A 1 130 ? 21.107 13.815 5.948 1.00 54.94 130 TYR A C 1
ATOM 1012 O O . TYR A 1 130 ? 20.548 14.192 4.920 1.00 54.94 130 TYR A O 1
ATOM 1020 N N . THR A 1 131 ? 22.269 14.310 6.360 1.00 56.41 131 THR A N 1
ATOM 1021 C CA . THR A 1 131 ? 23.120 15.167 5.531 1.00 56.41 131 THR A CA 1
ATOM 1022 C C . THR A 1 131 ? 24.174 14.282 4.884 1.00 56.41 131 THR A C 1
ATOM 1024 O O . THR A 1 131 ? 24.876 13.560 5.586 1.00 56.41 131 THR A O 1
ATOM 1027 N N . GLY A 1 132 ? 24.288 14.334 3.5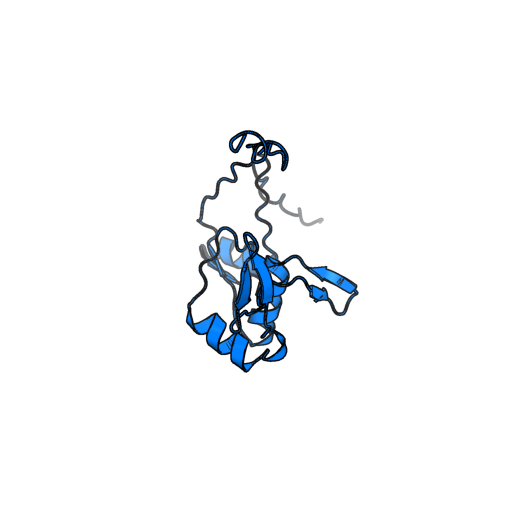61 1.00 55.50 132 GLY A N 1
ATOM 1028 C CA . GLY A 1 132 ? 25.370 13.693 2.821 1.00 55.50 132 GLY A CA 1
ATOM 1029 C C . GLY A 1 132 ? 25.752 14.549 1.623 1.00 55.50 132 GLY A C 1
ATOM 1030 O O . GLY A 1 132 ? 24.873 15.098 0.955 1.00 55.50 132 GLY A O 1
ATOM 1031 N N . SER A 1 133 ? 27.050 14.685 1.361 1.00 66.38 133 SER A N 1
ATOM 1032 C CA . SER A 1 133 ? 27.565 15.301 0.142 1.00 66.38 133 SER A CA 1
ATOM 1033 C C . SER A 1 133 ? 28.216 14.242 -0.741 1.00 66.38 133 SER A C 1
ATOM 1035 O O . SER A 1 133 ? 28.997 13.415 -0.280 1.00 66.38 133 SER A O 1
ATOM 1037 N N . MET A 1 134 ? 27.950 14.301 -2.048 1.00 53.31 134 MET A N 1
ATOM 1038 C CA . MET A 1 134 ? 28.648 13.478 -3.049 1.00 53.31 134 MET A CA 1
ATOM 1039 C C . MET A 1 134 ? 30.163 13.761 -3.083 1.00 53.31 134 MET A C 1
ATOM 1041 O O . MET A 1 134 ? 30.924 12.961 -3.618 1.00 53.31 134 MET A O 1
ATOM 1045 N N . LEU A 1 135 ? 30.604 14.890 -2.512 1.00 62.34 135 LEU A N 1
ATOM 1046 C CA . LEU A 1 135 ? 32.017 15.247 -2.363 1.00 62.34 135 LEU A CA 1
ATOM 1047 C C . LEU A 1 135 ? 32.675 14.591 -1.141 1.00 62.34 135 LEU A C 1
ATOM 1049 O O . LEU A 1 135 ? 33.898 14.476 -1.124 1.00 62.34 135 LEU A O 1
ATOM 1053 N N . ASP A 1 136 ? 31.901 14.124 -0.155 1.00 56.06 136 ASP A N 1
ATOM 1054 C CA . ASP A 1 136 ? 32.457 13.534 1.072 1.00 56.06 136 ASP A CA 1
ATOM 1055 C C . ASP A 1 136 ? 33.148 12.185 0.792 1.00 56.06 136 ASP A C 1
ATOM 1057 O O . ASP A 1 136 ? 34.075 11.811 1.501 1.00 56.06 136 ASP A O 1
ATOM 1061 N N . GLY A 1 137 ? 32.767 11.481 -0.284 1.00 48.91 137 GLY A N 1
ATOM 1062 C CA . GLY A 1 137 ? 33.426 10.245 -0.737 1.00 48.91 137 GLY A CA 1
ATOM 1063 C C . GLY A 1 137 ? 34.621 10.447 -1.681 1.00 48.91 137 GLY A C 1
ATOM 1064 O O . GLY A 1 137 ? 35.291 9.478 -2.027 1.00 48.91 137 GLY A O 1
ATOM 1065 N N . ALA A 1 138 ? 34.899 11.678 -2.126 1.00 48.50 138 ALA A N 1
ATOM 1066 C CA . ALA A 1 138 ? 35.965 11.963 -3.094 1.00 48.50 138 ALA A CA 1
ATOM 1067 C C . ALA A 1 138 ? 37.332 12.258 -2.443 1.00 48.50 138 ALA A C 1
ATOM 1069 O O . ALA A 1 138 ? 38.329 12.365 -3.154 1.00 48.50 138 ALA A O 1
ATOM 1070 N N . LEU A 1 139 ? 37.389 12.395 -1.112 1.00 49.94 139 LEU A N 1
ATOM 1071 C CA . LEU A 1 139 ? 38.589 12.827 -0.380 1.00 49.94 139 LEU A CA 1
ATOM 1072 C C . LEU A 1 139 ? 39.349 11.696 0.338 1.00 49.94 139 LEU A C 1
ATOM 1074 O O . LEU A 1 139 ? 40.414 11.951 0.885 1.00 49.94 139 LEU A O 1
ATOM 1078 N N . GLU A 1 140 ? 38.865 10.452 0.307 1.00 44.34 140 GLU A N 1
ATOM 1079 C CA . GLU A 1 140 ? 39.565 9.300 0.917 1.00 44.34 140 GLU A CA 1
ATOM 1080 C C . GLU A 1 140 ? 40.469 8.532 -0.071 1.00 44.34 140 GLU A C 1
ATOM 1082 O O . GLU A 1 140 ? 40.984 7.462 0.248 1.00 44.34 140 GLU A O 1
ATOM 1087 N N . GLY A 1 141 ? 40.678 9.069 -1.278 1.00 50.94 141 GLY A N 1
ATOM 1088 C CA . GLY A 1 141 ? 41.415 8.411 -2.362 1.00 50.94 141 GLY A CA 1
ATOM 1089 C C . GLY A 1 141 ? 42.571 9.214 -2.968 1.00 50.94 141 GLY A C 1
ATOM 1090 O O . GLY A 1 141 ? 42.879 8.984 -4.138 1.00 50.94 141 GLY A O 1
ATOM 1091 N N . SER A 1 142 ? 43.180 10.150 -2.229 1.00 37.53 142 SER A N 1
ATOM 1092 C CA . SER A 1 142 ? 44.406 10.863 -2.645 1.00 37.53 142 SER A CA 1
ATOM 1093 C C . SER A 1 142 ? 45.593 10.547 -1.750 1.00 37.53 142 SER A C 1
ATOM 1095 O O . SER A 1 142 ? 45.424 10.727 -0.522 1.00 37.53 142 SER A O 1
#

Foldseek 3Di:
DDPPPPDPPDDPDDDDFPFAADVVQVVVCVVVVHQKGWTLFGDPVPDDDDPCLVVLLCVVCVVQQDWDWDDDPNDTDIDNGDGQLQDWDQDPVRRTGHSRSSNSNSSVVSVHIDMDGNPDDDDDDDDDDDDDDPCVVVPVPD

Secondary structure (DSSP, 8-state):
-----PPPP--STT-----B--HHHHHHHHHTT-SEEEESB--GGG----THHHHHHHHH-GGGEEEEEEEETTEEEEEEEEE-TT--EE-TTS-EE-HHHHHHHHHHHTT--EEEE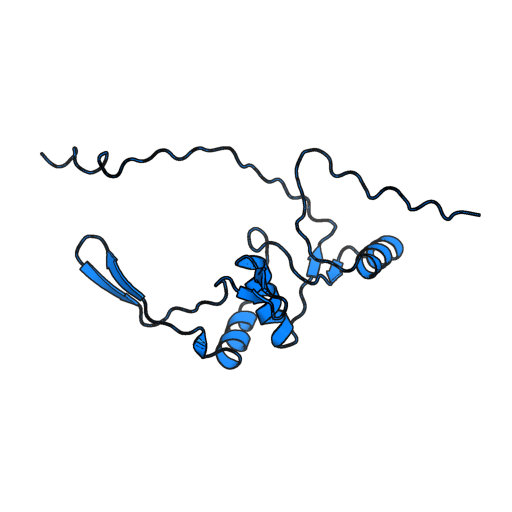TT--------------TTTTSSS--